Protein AF-A0AAV0XY06-F1 (afdb_monomer_lite)

Secondary structure (DSSP, 8-state):
-------S--S------SEEEEE-STTTEEEEEEE-TT----HHHHHHHHHHHHHHHHHHHHSSSEEEEEEEEEEEEEEGGGTEEEEEEEEPPPEEE-TTS-HHHHHHHHHHHHHHHHHHHHHHSTT-EEEEEEEEEEEEEEE---------PPPHHHHGGGSS--

pLDDT: mean 80.51, std 19.3, range [30.17, 97.69]

Sequence (166 aa):
MKRRTVRKCQRTISTDKELFEIERFKKCSKTFIIRNTLDFIDYTLFFNHISEKLILNLKESCENTSIKFNLVVDSVYERILMQEVQDIAFKTSNVFACNSSNFKKLLNNMFNKLLREEADFKQKGSGWSLKVIETLQLRINIVNPLKGGTYIDLPSMLKIKKRLSM

Foldseek 3Di:
DPPPPPPPPPDDDDDDDQWDWDDDPDVFKIKIKGWPPVFDQDLVVVCVVCVVVVVVVVLVLQVVFKKWKKKKWWFWKAQPVVRDIDIDIDIDDIDIDHNPDDSSVVSVVRSVRRVVVVVVVPVVDPRIGTDTGTIMMMMMGTDDPPPPPPPPPDPPVVVVVVPPDD

Organism: NCBI:txid13131

Structure (mmCIF, N/CA/C/O backbone):
data_AF-A0AAV0XY06-F1
#
_entry.id   AF-A0AAV0XY06-F1
#
loop_
_atom_site.group_PDB
_atom_site.id
_atom_site.type_symbol
_atom_site.label_atom_id
_atom_site.label_alt_id
_atom_site.label_comp_id
_atom_site.label_asym_id
_atom_site.label_entity_id
_atom_site.label_seq_id
_atom_site.pdbx_PDB_ins_code
_atom_site.Cartn_x
_atom_site.Cartn_y
_atom_site.Cartn_z
_atom_site.occupancy
_atom_site.B_iso_or_equiv
_atom_site.auth_seq_id
_atom_site.auth_comp_id
_atom_site.auth_asym_id
_atom_site.auth_atom_id
_atom_site.pdbx_PDB_model_num
ATOM 1 N N . MET A 1 1 ? 15.419 25.328 -22.122 1.00 37.75 1 MET A N 1
ATOM 2 C CA . MET A 1 1 ? 15.185 25.303 -20.658 1.00 37.75 1 MET A CA 1
ATOM 3 C C . MET A 1 1 ? 15.018 23.858 -20.200 1.00 37.75 1 MET A C 1
ATOM 5 O O . MET A 1 1 ? 13.982 23.262 -20.467 1.00 37.75 1 MET A O 1
ATOM 9 N N . LYS A 1 2 ? 16.041 23.262 -19.572 1.00 30.34 2 LYS A N 1
ATOM 10 C CA . LYS A 1 2 ? 15.937 21.910 -18.997 1.00 30.34 2 LYS A CA 1
ATOM 11 C C . LYS A 1 2 ? 15.014 21.979 -17.778 1.00 30.34 2 LYS A C 1
ATOM 13 O O . LYS A 1 2 ? 15.360 22.624 -16.791 1.00 30.34 2 LYS A O 1
ATOM 18 N N . ARG A 1 3 ? 13.834 21.355 -17.855 1.00 30.17 3 ARG A N 1
ATOM 19 C CA . ARG A 1 3 ? 12.962 21.156 -16.691 1.00 30.17 3 ARG A CA 1
ATOM 20 C C . ARG A 1 3 ? 13.737 20.288 -15.700 1.00 30.17 3 ARG A C 1
ATOM 22 O O . ARG A 1 3 ? 13.927 19.103 -15.942 1.00 30.17 3 ARG A O 1
ATOM 29 N N . ARG A 1 4 ? 14.236 20.888 -14.617 1.00 31.02 4 ARG A N 1
ATOM 30 C CA . ARG A 1 4 ? 14.701 20.137 -13.448 1.00 31.02 4 ARG A CA 1
ATOM 31 C C . ARG A 1 4 ? 13.476 19.437 -12.874 1.00 31.02 4 ARG A C 1
ATOM 33 O O . ARG A 1 4 ? 12.651 20.075 -12.226 1.00 31.02 4 ARG A O 1
ATOM 40 N N . THR A 1 5 ? 13.328 18.150 -13.163 1.00 35.66 5 THR A N 1
ATOM 41 C CA . THR A 1 5 ? 12.383 17.271 -12.481 1.00 35.66 5 THR A CA 1
ATOM 42 C C . THR A 1 5 ? 12.797 17.258 -11.017 1.00 35.66 5 THR A C 1
ATOM 44 O O . THR A 1 5 ? 13.815 16.676 -10.643 1.00 35.66 5 THR A O 1
ATOM 47 N N . VAL A 1 6 ? 12.068 18.006 -10.194 1.00 35.03 6 VAL A N 1
ATOM 48 C CA . VAL A 1 6 ? 12.211 17.945 -8.743 1.00 35.03 6 VAL A CA 1
ATOM 49 C C . VAL A 1 6 ? 11.826 16.522 -8.354 1.00 35.03 6 VAL A C 1
ATOM 51 O O . VAL A 1 6 ? 10.652 16.162 -8.419 1.00 35.03 6 VAL A O 1
ATOM 54 N N . ARG A 1 7 ? 12.830 15.698 -8.031 1.00 36.69 7 ARG A N 1
ATOM 55 C CA . ARG A 1 7 ? 12.638 14.345 -7.500 1.00 36.69 7 ARG A CA 1
ATOM 56 C C . ARG A 1 7 ? 11.689 14.445 -6.312 1.00 36.69 7 ARG A C 1
ATOM 58 O O . ARG A 1 7 ? 11.918 15.249 -5.407 1.00 36.69 7 ARG A O 1
ATOM 65 N N . LYS A 1 8 ? 10.640 13.625 -6.288 1.00 42.62 8 LYS A N 1
ATOM 66 C CA . LYS A 1 8 ? 9.686 13.571 -5.165 1.00 42.62 8 LYS A CA 1
ATOM 67 C C . LYS A 1 8 ? 10.303 13.015 -3.871 1.00 42.62 8 LYS A C 1
ATOM 69 O O . LYS A 1 8 ? 9.610 12.937 -2.864 1.00 42.62 8 LYS A O 1
ATOM 74 N N . CYS A 1 9 ? 11.605 12.728 -3.863 1.00 43.69 9 CYS A N 1
ATOM 75 C CA . CYS A 1 9 ? 12.375 12.236 -2.720 1.00 43.69 9 CYS A CA 1
ATOM 76 C C . CYS A 1 9 ? 13.139 13.342 -1.970 1.00 43.69 9 CYS A C 1
ATOM 78 O O . CYS A 1 9 ? 14.293 13.172 -1.592 1.00 43.69 9 CYS A O 1
ATOM 80 N N . GLN A 1 10 ? 12.500 14.484 -1.708 1.00 40.09 10 GLN A N 1
ATOM 81 C CA . GLN A 1 10 ? 12.956 15.420 -0.671 1.00 40.09 10 GLN A CA 1
ATOM 82 C C . GLN A 1 10 ? 11.884 15.569 0.404 1.00 40.09 10 GLN A C 1
ATOM 84 O O . GLN A 1 10 ? 11.250 16.609 0.541 1.00 40.09 10 GLN A O 1
ATOM 89 N N . ARG A 1 11 ? 11.647 14.470 1.125 1.00 40.56 11 ARG A N 1
ATOM 90 C CA . ARG A 1 11 ? 11.065 14.404 2.475 1.00 40.56 11 ARG A CA 1
ATOM 91 C C . ARG A 1 11 ? 11.036 12.934 2.878 1.00 40.56 11 ARG A C 1
ATOM 93 O O . ARG A 1 11 ? 10.019 12.278 2.709 1.00 40.56 11 ARG A O 1
ATOM 100 N N . THR A 1 12 ? 12.163 12.407 3.347 1.00 39.16 12 THR A N 1
ATOM 101 C CA . THR A 1 12 ? 12.275 11.716 4.643 1.00 39.16 12 THR A CA 1
ATOM 102 C C . THR A 1 12 ? 13.763 11.519 4.919 1.00 39.16 12 THR A C 1
ATOM 104 O O . THR A 1 12 ? 14.531 11.088 4.066 1.00 39.16 12 THR A O 1
ATOM 107 N N . ILE A 1 13 ? 14.151 11.969 6.099 1.00 40.91 13 ILE A N 1
ATOM 108 C CA . ILE A 1 13 ? 15.505 12.101 6.611 1.00 40.91 13 ILE A CA 1
ATOM 109 C C . ILE A 1 13 ? 16.117 10.714 6.834 1.00 40.91 13 ILE A C 1
ATOM 111 O O . ILE A 1 13 ? 15.441 9.787 7.276 1.00 40.91 13 ILE A O 1
ATOM 115 N N . SER A 1 14 ? 17.408 10.618 6.520 1.00 44.47 14 SER A N 1
ATOM 116 C CA . SER A 1 14 ? 18.355 9.565 6.890 1.00 44.47 14 SER A CA 1
ATOM 117 C C . SER A 1 14 ? 17.983 8.838 8.182 1.00 44.47 14 SER A C 1
ATOM 119 O O . SER A 1 14 ? 18.201 9.334 9.283 1.00 44.47 14 SER A O 1
ATOM 121 N N . THR A 1 15 ? 17.430 7.645 8.057 1.00 42.22 15 THR A N 1
ATOM 122 C CA . THR A 1 15 ? 17.414 6.652 9.129 1.00 42.22 15 THR A CA 1
ATOM 123 C C . THR A 1 15 ? 17.349 5.290 8.469 1.00 42.22 15 THR A C 1
ATOM 125 O O . THR A 1 15 ? 16.737 5.160 7.417 1.00 42.22 15 THR A O 1
ATOM 128 N N . ASP A 1 16 ? 17.989 4.290 9.058 1.00 50.97 16 ASP A N 1
ATOM 129 C CA . ASP A 1 16 ? 18.238 2.957 8.488 1.00 50.97 16 ASP A CA 1
ATOM 130 C C . ASP A 1 16 ? 17.192 1.912 8.937 1.00 50.97 16 ASP A C 1
ATOM 132 O O . ASP A 1 16 ? 17.420 0.711 8.924 1.00 50.97 16 ASP A O 1
ATOM 136 N N . LYS A 1 17 ? 16.022 2.361 9.416 1.00 50.06 17 LYS A N 1
ATOM 137 C CA . LYS A 1 17 ? 14.963 1.465 9.911 1.00 50.06 17 LYS A CA 1
ATOM 138 C C . LYS A 1 17 ? 14.059 0.963 8.784 1.00 50.06 17 LYS A C 1
ATOM 140 O O . LYS A 1 17 ? 13.742 1.672 7.837 1.00 50.06 17 LYS A O 1
ATOM 145 N N . GLU A 1 18 ? 13.618 -0.278 8.885 1.00 60.91 18 GLU A N 1
ATOM 146 C CA . GLU A 1 18 ? 12.767 -0.935 7.887 1.00 60.91 18 GLU A CA 1
ATOM 147 C C . GLU A 1 18 ? 11.341 -0.340 7.825 1.00 60.91 18 GLU A C 1
ATOM 149 O O . GLU A 1 18 ? 10.662 -0.419 6.799 1.00 60.91 18 GLU A O 1
ATOM 154 N N . LEU A 1 19 ? 10.889 0.276 8.926 1.00 64.00 19 LEU A N 1
ATOM 155 C CA . LEU A 1 19 ? 9.574 0.897 9.063 1.00 64.00 19 LEU A CA 1
ATOM 156 C C . LEU A 1 19 ? 9.661 2.222 9.833 1.00 64.00 19 LEU A C 1
ATOM 158 O O . LEU A 1 19 ? 10.309 2.295 10.879 1.00 64.00 19 LEU A O 1
ATOM 162 N N . PHE A 1 20 ? 8.970 3.249 9.334 1.00 71.31 20 PHE A N 1
ATOM 163 C CA . PHE A 1 20 ? 8.806 4.532 10.026 1.00 71.31 20 PHE A CA 1
ATOM 164 C C . PHE A 1 20 ? 7.343 4.921 10.108 1.00 71.31 20 PHE A C 1
ATOM 166 O O . PHE A 1 20 ? 6.624 4.870 9.110 1.00 71.31 20 PHE A O 1
ATOM 173 N N . GLU A 1 21 ? 6.922 5.361 11.288 1.00 69.38 21 GLU A N 1
ATOM 174 C CA . GLU A 1 21 ? 5.644 6.030 11.479 1.00 69.38 21 GLU A CA 1
ATOM 175 C C . GLU A 1 21 ? 5.851 7.539 11.331 1.00 69.38 21 GLU A C 1
ATOM 177 O O . GLU A 1 21 ? 6.704 8.139 11.984 1.00 69.38 21 GLU A O 1
ATOM 182 N N . ILE A 1 22 ? 5.068 8.157 10.451 1.00 73.75 22 ILE A N 1
ATOM 183 C CA . ILE A 1 22 ? 4.975 9.606 10.321 1.00 73.75 22 ILE A CA 1
ATOM 184 C C . ILE A 1 22 ? 3.559 10.007 10.713 1.00 73.75 22 ILE A C 1
ATOM 186 O O . ILE A 1 22 ? 2.590 9.670 10.025 1.00 73.75 22 ILE A O 1
ATOM 190 N N . GLU A 1 23 ? 3.436 10.763 11.799 1.00 65.12 23 GLU A N 1
ATOM 191 C CA . GLU A 1 23 ? 2.177 11.398 12.168 1.00 65.12 23 GLU A CA 1
ATOM 192 C C . GLU A 1 23 ? 1.875 12.533 11.180 1.00 65.12 23 GLU A C 1
ATOM 194 O O . GLU A 1 23 ? 2.720 13.386 10.892 1.00 65.12 23 GLU A O 1
ATOM 199 N N . ARG A 1 24 ? 0.665 12.545 10.620 1.00 55.03 24 ARG A N 1
ATOM 200 C CA . ARG A 1 24 ? 0.212 13.602 9.716 1.00 55.03 24 ARG A CA 1
ATOM 201 C C . ARG A 1 24 ? -1.080 14.157 10.284 1.00 55.03 24 ARG A C 1
ATOM 203 O O . ARG A 1 24 ? -2.081 13.478 10.251 1.00 55.03 24 ARG A O 1
ATOM 210 N N . PHE A 1 25 ? -1.075 15.406 10.743 1.00 47.59 25 PHE A N 1
ATOM 211 C CA . PHE A 1 25 ? -2.274 16.140 11.176 1.00 47.59 25 PHE A CA 1
ATOM 212 C C . PHE A 1 25 ? -2.947 15.620 12.474 1.00 47.59 25 PHE A C 1
ATOM 214 O O . PHE A 1 25 ? -3.572 14.565 12.507 1.00 47.59 25 PHE A O 1
ATOM 221 N N . LYS A 1 26 ? -2.864 16.430 13.544 1.00 56.47 26 LYS A N 1
ATOM 222 C CA . LYS A 1 26 ? -3.642 16.342 14.802 1.00 56.47 26 LYS A CA 1
ATOM 223 C C . LYS A 1 26 ? -3.985 14.913 15.289 1.00 56.47 26 LYS A C 1
ATOM 225 O O . LYS A 1 26 ? -5.168 14.601 15.331 1.00 56.47 26 LYS A O 1
ATOM 230 N N . LYS A 1 27 ? -3.029 14.058 15.690 1.00 65.19 27 LYS A N 1
ATOM 231 C CA . LYS A 1 27 ? -3.241 12.723 16.322 1.00 65.19 27 LYS A CA 1
ATOM 232 C C . LYS A 1 27 ? -4.197 11.735 15.624 1.00 65.19 27 LYS A C 1
ATOM 234 O O . LYS A 1 27 ? -4.372 10.623 16.111 1.00 65.19 27 LYS A O 1
ATOM 239 N N . CYS A 1 28 ? -4.825 12.101 14.508 1.00 71.56 28 CYS A N 1
ATOM 240 C CA . CYS A 1 28 ? -5.919 11.363 13.885 1.00 71.56 28 CYS A CA 1
ATOM 241 C C . CYS A 1 28 ? -5.535 10.774 12.531 1.00 71.56 28 CYS A C 1
ATOM 243 O O . CYS A 1 28 ? -6.328 10.037 11.949 1.00 71.56 28 CYS A O 1
ATOM 245 N N . SER A 1 29 ? -4.329 11.056 12.034 1.00 83.88 29 SER A N 1
ATOM 246 C CA . SER A 1 29 ? -3.795 10.410 10.844 1.00 83.88 29 SER A CA 1
ATOM 247 C C . SER A 1 29 ? -2.329 10.018 11.022 1.00 83.88 29 SER A C 1
ATOM 249 O O . SER A 1 29 ? -1.494 10.760 11.547 1.00 83.88 29 SER A O 1
ATOM 251 N N . LYS A 1 30 ? -2.044 8.781 10.621 1.00 88.38 30 LYS A N 1
ATOM 252 C CA . LYS A 1 30 ? -0.768 8.084 10.771 1.00 88.38 30 LYS A CA 1
ATOM 253 C C . LYS A 1 30 ? -0.377 7.499 9.423 1.00 88.38 30 LYS A C 1
ATOM 255 O O . LYS A 1 30 ? -1.222 6.998 8.685 1.00 88.38 30 LYS A O 1
ATOM 260 N N . THR A 1 31 ? 0.895 7.575 9.062 1.00 89.88 31 THR A N 1
ATOM 261 C CA . THR A 1 31 ? 1.423 6.940 7.850 1.00 89.88 31 THR A CA 1
ATOM 262 C C . THR A 1 31 ? 2.586 6.040 8.221 1.00 89.88 31 THR A C 1
ATOM 264 O O . THR A 1 31 ? 3.616 6.531 8.667 1.00 89.88 31 THR A O 1
ATOM 267 N N . PHE A 1 32 ? 2.433 4.740 7.999 1.00 90.81 32 PHE A N 1
ATOM 268 C CA . PHE A 1 32 ? 3.514 3.769 8.102 1.00 90.81 32 PHE A CA 1
ATOM 269 C C . PHE A 1 32 ? 4.192 3.645 6.743 1.00 90.81 32 PHE A C 1
ATOM 271 O O . PHE A 1 32 ? 3.526 3.389 5.742 1.00 90.81 32 PHE A O 1
ATOM 278 N N . ILE A 1 33 ? 5.503 3.839 6.701 1.00 91.31 33 ILE A N 1
ATOM 279 C CA . ILE A 1 33 ? 6.313 3.680 5.495 1.00 91.31 33 ILE A CA 1
ATOM 280 C C . ILE A 1 33 ? 7.154 2.427 5.666 1.00 91.31 33 ILE A C 1
ATOM 282 O O . ILE A 1 33 ? 7.922 2.335 6.619 1.00 91.31 33 ILE A O 1
ATOM 286 N N . ILE A 1 34 ? 7.006 1.486 4.741 1.00 92.00 34 ILE A N 1
ATOM 287 C CA . ILE A 1 34 ? 7.785 0.255 4.647 1.00 92.00 34 ILE A CA 1
ATOM 288 C C . ILE A 1 34 ? 8.710 0.406 3.449 1.00 92.00 34 ILE A C 1
ATOM 290 O O . ILE A 1 34 ? 8.242 0.629 2.330 1.00 92.00 34 ILE A O 1
ATOM 294 N N . ARG A 1 35 ? 10.018 0.312 3.678 1.00 90.19 35 ARG A N 1
ATOM 295 C CA . ARG A 1 35 ? 11.003 0.369 2.594 1.00 90.19 35 ARG A CA 1
ATOM 296 C C . ARG A 1 35 ? 11.279 -1.023 2.058 1.00 90.19 35 ARG A C 1
ATOM 298 O O . ARG A 1 35 ? 11.242 -1.997 2.805 1.00 90.19 35 ARG A O 1
ATOM 305 N N . ASN A 1 36 ? 11.564 -1.099 0.768 1.00 91.19 36 ASN A N 1
ATOM 306 C CA . ASN A 1 36 ? 12.029 -2.329 0.154 1.00 91.19 36 ASN A CA 1
ATOM 307 C C . ASN A 1 36 ? 13.515 -2.532 0.477 1.00 91.19 36 ASN A C 1
ATOM 309 O O . ASN A 1 36 ? 14.379 -2.039 -0.234 1.00 91.19 36 ASN A O 1
ATOM 313 N N . THR A 1 37 ? 13.813 -3.197 1.590 1.00 86.69 37 THR A N 1
ATOM 314 C CA . THR A 1 37 ? 15.195 -3.461 2.029 1.00 86.69 37 THR A CA 1
ATOM 315 C C . THR A 1 37 ? 15.819 -4.686 1.365 1.00 86.69 37 THR A C 1
ATOM 317 O O . THR A 1 37 ? 17.029 -4.859 1.440 1.00 86.69 37 THR A O 1
ATOM 320 N N . LEU A 1 38 ? 15.001 -5.540 0.746 1.00 88.06 38 LEU A N 1
ATOM 321 C CA . LEU A 1 38 ? 15.424 -6.781 0.089 1.00 88.06 38 LEU A CA 1
ATOM 322 C C . LEU A 1 38 ? 15.481 -6.644 -1.441 1.00 88.06 38 LEU A C 1
ATOM 324 O O . LEU A 1 38 ? 15.580 -7.651 -2.135 1.00 88.06 38 LEU A O 1
ATOM 328 N N . ASP A 1 39 ? 15.369 -5.416 -1.958 1.00 88.12 39 ASP A N 1
ATOM 329 C CA . ASP A 1 39 ? 15.429 -5.091 -3.386 1.00 88.12 39 ASP A CA 1
ATOM 330 C C . ASP A 1 39 ? 14.512 -5.963 -4.262 1.00 88.12 39 ASP A C 1
ATOM 332 O O . ASP A 1 39 ? 14.860 -6.377 -5.368 1.00 88.12 39 ASP A O 1
ATOM 336 N N . PHE A 1 40 ? 13.291 -6.234 -3.784 1.00 90.81 40 PHE A N 1
ATOM 337 C CA . PHE A 1 40 ? 12.293 -6.946 -4.577 1.00 90.81 40 PHE A CA 1
ATOM 338 C C . PHE A 1 40 ? 12.013 -6.212 -5.895 1.00 90.81 40 PHE A C 1
ATOM 340 O O . PHE A 1 40 ? 11.692 -5.021 -5.902 1.00 90.81 40 PHE A O 1
ATOM 347 N N . ILE A 1 41 ? 12.076 -6.961 -6.997 1.00 89.75 41 ILE A N 1
ATOM 348 C CA . ILE A 1 41 ? 11.753 -6.487 -8.352 1.00 89.75 41 ILE A CA 1
ATOM 349 C C . ILE A 1 41 ? 10.311 -6.866 -8.734 1.00 89.75 41 ILE A C 1
ATOM 351 O O . ILE A 1 41 ? 9.732 -6.276 -9.634 1.00 89.75 41 ILE A O 1
ATOM 355 N N . ASP A 1 42 ? 9.681 -7.814 -8.038 1.00 92.56 42 ASP A N 1
ATOM 356 C CA . ASP A 1 42 ? 8.290 -8.211 -8.286 1.00 92.56 42 ASP A CA 1
ATOM 357 C C . ASP A 1 42 ? 7.366 -7.667 -7.187 1.00 92.56 42 ASP A C 1
ATOM 359 O O . ASP A 1 42 ? 7.545 -7.964 -6.000 1.00 92.56 42 ASP A O 1
ATOM 363 N N . TYR A 1 43 ? 6.342 -6.907 -7.588 1.00 94.19 43 TYR A N 1
ATOM 364 C CA . TYR A 1 43 ? 5.311 -6.400 -6.680 1.00 94.19 43 TYR A CA 1
ATOM 365 C C . TYR A 1 43 ? 4.590 -7.518 -5.932 1.00 94.19 43 TYR A C 1
ATOM 367 O O . TYR A 1 43 ? 4.270 -7.351 -4.761 1.00 94.19 43 TYR A O 1
ATOM 375 N N . THR A 1 44 ? 4.338 -8.656 -6.572 1.00 95.00 44 THR A N 1
ATOM 376 C CA . THR A 1 44 ? 3.626 -9.786 -5.966 1.00 95.00 44 THR A CA 1
ATOM 377 C C . THR A 1 44 ? 4.427 -10.362 -4.804 1.00 95.00 44 THR A C 1
ATOM 379 O O . THR A 1 44 ? 3.886 -10.571 -3.717 1.00 95.00 44 THR A O 1
ATOM 382 N N . LEU A 1 45 ? 5.733 -10.563 -5.006 1.00 94.81 45 LEU A N 1
ATOM 383 C CA . LEU A 1 45 ? 6.644 -11.035 -3.961 1.00 94.81 45 LEU A CA 1
ATOM 384 C C . LEU A 1 45 ? 6.763 -10.010 -2.833 1.00 94.81 45 LEU A C 1
ATOM 386 O O . LEU A 1 45 ? 6.622 -10.366 -1.663 1.00 94.81 45 LEU A O 1
ATOM 390 N N . PHE A 1 46 ? 6.935 -8.734 -3.184 1.00 94.94 46 PHE A N 1
ATOM 391 C CA . PHE A 1 46 ? 7.010 -7.649 -2.212 1.00 94.94 46 PHE A CA 1
ATOM 392 C C . PHE A 1 46 ? 5.735 -7.545 -1.360 1.00 94.94 46 PHE A C 1
ATOM 394 O O . PHE A 1 46 ? 5.810 -7.466 -0.133 1.00 94.94 46 PHE A O 1
ATOM 401 N N . PHE A 1 47 ? 4.554 -7.597 -1.983 1.00 95.25 47 PHE A N 1
ATOM 402 C CA . PHE A 1 47 ? 3.266 -7.529 -1.291 1.00 95.25 47 PHE A CA 1
ATOM 403 C C . PHE A 1 47 ? 3.026 -8.735 -0.388 1.00 95.25 47 PHE A C 1
ATOM 405 O O . PHE A 1 47 ? 2.543 -8.558 0.729 1.00 95.25 47 PHE A O 1
ATOM 412 N N . ASN A 1 48 ? 3.404 -9.938 -0.824 1.00 94.75 48 ASN A N 1
ATOM 413 C CA . ASN A 1 48 ? 3.323 -11.133 0.012 1.00 94.75 48 ASN A CA 1
ATOM 414 C C . ASN A 1 48 ? 4.217 -11.004 1.250 1.00 94.75 48 ASN A C 1
ATOM 416 O O . ASN A 1 48 ? 3.736 -11.244 2.357 1.00 94.75 48 ASN A O 1
ATOM 420 N N . HIS A 1 49 ? 5.459 -10.538 1.081 1.00 94.00 49 HIS A N 1
ATOM 421 C CA . HIS A 1 49 ? 6.414 -10.346 2.176 1.00 94.00 49 HIS A CA 1
ATOM 422 C C . HIS A 1 49 ? 5.899 -9.370 3.248 1.00 94.00 49 HIS A C 1
ATOM 424 O O . HIS A 1 49 ? 5.978 -9.638 4.443 1.00 94.00 49 HIS A O 1
ATOM 430 N N . ILE A 1 50 ? 5.325 -8.236 2.841 1.00 93.62 50 ILE A N 1
ATOM 431 C CA . ILE A 1 50 ? 4.871 -7.194 3.781 1.00 93.62 50 ILE A CA 1
ATOM 432 C C . ILE A 1 50 ? 3.431 -7.396 4.278 1.00 93.62 50 ILE A C 1
ATOM 434 O O . ILE A 1 50 ? 2.981 -6.661 5.160 1.00 93.62 50 ILE A O 1
ATOM 438 N N . SER A 1 51 ? 2.694 -8.359 3.715 1.00 94.44 51 SER A N 1
ATOM 439 C CA . SER A 1 51 ? 1.265 -8.562 3.987 1.00 94.44 51 SER A CA 1
ATOM 440 C C . SER A 1 51 ? 0.975 -8.779 5.472 1.00 94.44 51 SER A C 1
ATOM 442 O O . SER A 1 51 ? 0.093 -8.125 6.031 1.00 94.44 51 SER A O 1
ATOM 444 N N . GLU A 1 52 ? 1.747 -9.638 6.132 1.00 92.94 52 GLU A N 1
ATOM 445 C CA . GLU A 1 52 ? 1.574 -9.958 7.549 1.00 92.94 52 GLU A CA 1
ATOM 446 C C . GLU A 1 52 ? 1.828 -8.732 8.428 1.00 92.94 52 GLU A C 1
ATOM 448 O O . GLU A 1 52 ? 1.010 -8.402 9.289 1.00 92.94 52 GLU A O 1
ATOM 453 N N . LYS A 1 53 ? 2.898 -7.983 8.134 1.00 93.19 53 LYS A N 1
ATOM 454 C CA . LYS A 1 53 ? 3.259 -6.742 8.834 1.00 93.19 53 LYS A CA 1
ATOM 455 C C . LYS A 1 53 ? 2.157 -5.684 8.725 1.00 93.19 53 LYS A C 1
ATOM 457 O O . LYS A 1 53 ? 1.818 -5.030 9.708 1.00 93.19 53 LYS A O 1
ATOM 462 N N . LEU A 1 54 ? 1.550 -5.542 7.546 1.00 94.06 54 LEU A N 1
ATOM 463 C CA . LEU A 1 54 ? 0.421 -4.631 7.339 1.00 94.06 54 LEU A CA 1
ATOM 464 C C . LEU A 1 54 ? -0.820 -5.066 8.120 1.00 94.06 54 LEU A C 1
ATOM 466 O O . LEU A 1 54 ? -1.495 -4.219 8.699 1.00 94.06 54 LEU A O 1
ATOM 470 N N . ILE A 1 55 ? -1.123 -6.368 8.150 1.00 94.75 55 ILE A N 1
ATOM 471 C CA . ILE A 1 55 ? -2.261 -6.900 8.912 1.00 94.75 55 ILE A CA 1
ATOM 472 C C . ILE A 1 55 ? -2.081 -6.617 10.405 1.00 94.75 55 ILE A C 1
ATOM 474 O O . ILE A 1 55 ? -3.047 -6.214 11.050 1.00 94.75 55 ILE A O 1
ATOM 478 N N . LEU A 1 56 ? -0.873 -6.798 10.944 1.00 93.12 56 LEU A N 1
ATOM 479 C CA . LEU A 1 56 ? -0.572 -6.494 12.345 1.00 93.12 56 LEU A CA 1
ATOM 480 C C . LEU A 1 56 ? -0.803 -5.009 12.657 1.00 93.12 56 LEU A C 1
ATOM 482 O O . LEU A 1 56 ? -1.608 -4.701 13.534 1.00 93.12 56 LEU A O 1
ATOM 486 N N . ASN A 1 57 ? -0.221 -4.100 11.867 1.00 91.94 57 ASN A N 1
ATOM 487 C CA . ASN A 1 57 ? -0.390 -2.653 12.065 1.00 91.94 57 ASN A CA 1
ATOM 488 C C . ASN A 1 57 ? -1.856 -2.203 11.938 1.00 91.94 57 ASN A C 1
ATOM 490 O O . ASN A 1 57 ? -2.310 -1.299 12.644 1.00 91.94 57 ASN A O 1
ATOM 494 N N . LEU A 1 58 ? -2.613 -2.814 11.018 1.00 92.75 58 LEU A N 1
ATOM 495 C CA . LEU A 1 58 ? -4.037 -2.530 10.838 1.00 92.75 58 LEU A CA 1
ATOM 496 C C . LEU A 1 58 ? -4.870 -3.015 12.026 1.00 92.75 58 LEU A C 1
ATOM 498 O O . LEU A 1 58 ? -5.761 -2.288 12.457 1.00 92.75 58 LEU A O 1
ATOM 502 N N . LYS A 1 59 ? -4.578 -4.207 12.560 1.00 93.00 59 LYS A N 1
ATOM 503 C CA . LYS A 1 59 ? -5.249 -4.742 13.751 1.00 93.00 59 LYS A CA 1
ATOM 504 C C . LYS A 1 59 ? -4.999 -3.859 14.967 1.00 93.00 59 LYS A C 1
ATOM 506 O O . LYS A 1 59 ? -5.969 -3.435 15.583 1.00 93.00 59 LYS A O 1
ATOM 511 N N . GLU A 1 60 ? -3.740 -3.512 15.231 1.00 90.62 60 GLU A N 1
ATOM 512 C CA . GLU A 1 60 ? -3.349 -2.614 16.327 1.00 90.62 60 GLU A CA 1
ATOM 513 C C . GLU A 1 60 ? -4.061 -1.255 16.211 1.00 90.62 60 GLU A C 1
ATOM 515 O O . GLU A 1 60 ? -4.657 -0.750 17.160 1.00 90.62 60 GLU A O 1
ATOM 520 N N . SER A 1 61 ? -4.112 -0.691 14.999 1.00 88.69 61 SER A N 1
ATOM 521 C CA . SER A 1 61 ? -4.817 0.574 14.746 1.00 88.69 61 SER A CA 1
ATOM 522 C C . SER A 1 61 ? -6.342 0.475 14.923 1.00 88.69 61 SER A C 1
ATOM 524 O O . SER A 1 61 ? -7.003 1.493 15.144 1.00 88.69 61 SER A O 1
ATOM 526 N N . CYS A 1 62 ? -6.912 -0.728 14.817 1.00 88.81 62 CYS A N 1
ATOM 527 C CA . CYS A 1 62 ? -8.346 -0.992 14.916 1.00 88.81 62 CYS A CA 1
ATOM 528 C C . CYS A 1 62 ? -8.830 -1.439 16.301 1.00 88.81 62 CYS A C 1
ATOM 530 O O . CYS A 1 62 ? -10.040 -1.596 16.463 1.00 88.81 62 CYS A O 1
ATOM 532 N N . GLU A 1 63 ? -7.947 -1.633 17.286 1.00 86.56 63 GLU A N 1
ATOM 533 C CA . GL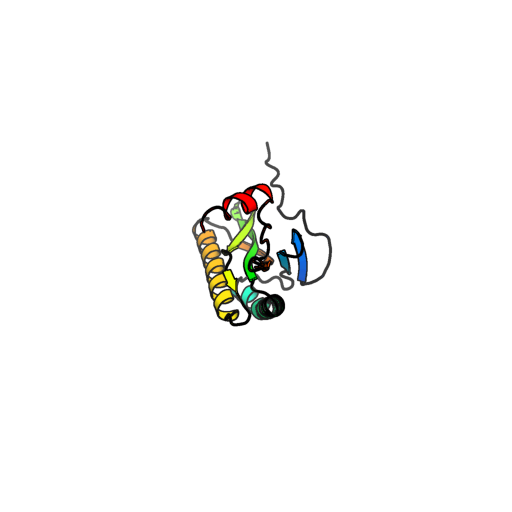U A 1 63 ? -8.337 -2.157 18.606 1.00 86.56 63 GLU A CA 1
ATOM 534 C C . GLU A 1 63 ? -9.412 -1.298 19.282 1.00 86.56 63 GLU A C 1
ATOM 536 O O . GLU A 1 63 ? -10.417 -1.815 19.765 1.00 86.56 63 GLU A O 1
ATOM 541 N N . ASN A 1 64 ? -9.231 0.025 19.258 1.00 80.25 64 ASN A N 1
ATOM 542 C CA . ASN A 1 64 ? -10.086 0.968 19.986 1.00 80.25 64 ASN A CA 1
ATOM 543 C C . ASN A 1 64 ? -10.867 1.923 19.076 1.00 80.25 64 ASN A C 1
ATOM 545 O O . ASN A 1 64 ? -11.676 2.719 19.555 1.00 80.25 64 ASN A O 1
ATOM 549 N N . THR A 1 65 ? -10.619 1.893 17.764 1.00 85.81 65 THR A N 1
ATOM 550 C CA . THR A 1 65 ? -11.233 2.831 16.818 1.00 85.81 65 THR A CA 1
ATOM 551 C C . THR A 1 65 ? -11.516 2.183 15.470 1.00 85.81 65 THR A C 1
ATOM 553 O O . THR A 1 65 ? -10.888 1.205 15.073 1.00 85.81 65 THR A O 1
ATOM 556 N N . SER A 1 66 ? -12.472 2.745 14.734 1.00 91.06 66 SER A N 1
ATOM 557 C CA . SER A 1 66 ? -12.612 2.435 13.31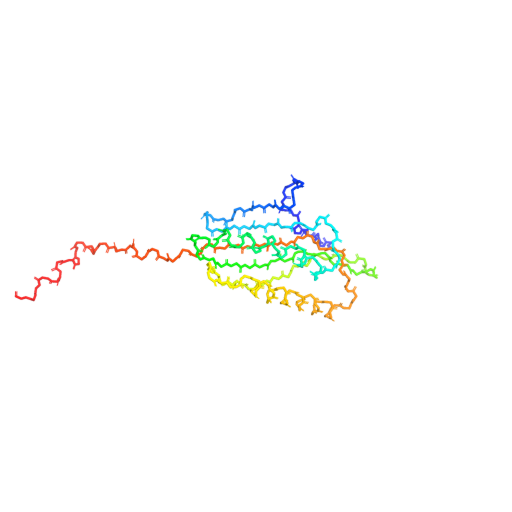2 1.00 91.06 66 SER A CA 1
ATOM 558 C C . SER A 1 66 ? -11.659 3.306 12.503 1.00 91.06 66 SER A C 1
ATOM 560 O O . SER A 1 66 ? -11.400 4.454 12.864 1.00 91.06 66 SER A O 1
ATOM 562 N N . ILE A 1 67 ? -11.165 2.789 11.385 1.00 92.75 67 ILE A N 1
ATOM 563 C CA . ILE A 1 67 ? -10.173 3.474 10.559 1.00 92.75 67 ILE A CA 1
ATOM 564 C C . ILE A 1 67 ? -10.610 3.540 9.099 1.00 92.75 67 ILE A C 1
ATOM 566 O O . ILE A 1 67 ? -11.358 2.705 8.594 1.00 92.75 67 ILE A O 1
ATOM 570 N N . LYS A 1 68 ? -10.103 4.546 8.393 1.00 94.25 68 LYS A N 1
ATOM 571 C CA . LYS A 1 68 ? -10.072 4.607 6.933 1.00 94.25 68 LYS A CA 1
ATOM 572 C C . LYS A 1 68 ? -8.625 4.574 6.502 1.00 94.25 68 LYS A C 1
ATOM 574 O O . LYS A 1 68 ? -7.871 5.470 6.873 1.00 94.25 68 LYS A O 1
ATOM 579 N N . PHE A 1 69 ? -8.248 3.586 5.707 1.00 95.06 69 PHE A N 1
ATOM 580 C CA . PHE A 1 69 ? -6.869 3.444 5.264 1.00 95.06 69 PHE A CA 1
ATOM 581 C C . PHE A 1 69 ? -6.755 3.322 3.750 1.00 95.06 69 PHE A C 1
ATOM 583 O O . PHE A 1 69 ? -7.694 2.907 3.068 1.00 95.06 69 PHE A O 1
ATOM 590 N N . ASN A 1 70 ? -5.596 3.696 3.218 1.00 96.81 70 ASN A N 1
ATOM 591 C CA . ASN A 1 70 ? -5.228 3.437 1.838 1.00 96.81 70 ASN A CA 1
ATOM 592 C C . ASN A 1 70 ? -3.747 3.067 1.714 1.00 96.81 70 ASN A C 1
ATOM 594 O O . ASN A 1 70 ? -2.954 3.277 2.634 1.00 96.81 70 ASN A O 1
ATOM 598 N N . LEU A 1 71 ? -3.393 2.508 0.561 1.00 97.06 71 LEU A N 1
ATOM 599 C CA . LEU A 1 71 ? -2.029 2.142 0.215 1.00 97.06 71 LEU A CA 1
ATOM 600 C C . LEU A 1 71 ? -1.522 3.029 -0.916 1.00 97.06 71 LEU A C 1
ATOM 602 O O . LEU A 1 71 ? -2.270 3.366 -1.841 1.00 97.06 71 LEU A O 1
ATOM 606 N N . VAL A 1 72 ? -0.244 3.386 -0.842 1.00 96.50 72 VAL A N 1
ATOM 607 C CA . VAL A 1 72 ? 0.491 4.027 -1.934 1.00 96.50 72 VAL A CA 1
ATOM 608 C C . VAL A 1 72 ? 1.826 3.327 -2.081 1.00 96.50 72 VAL A C 1
ATOM 610 O O . VAL A 1 72 ? 2.546 3.217 -1.097 1.00 96.50 72 VAL A O 1
ATOM 613 N N . VAL A 1 73 ? 2.147 2.857 -3.280 1.00 96.31 73 VAL A N 1
ATOM 614 C CA . VAL A 1 73 ? 3.460 2.286 -3.584 1.00 96.31 73 VAL A CA 1
ATOM 615 C C . VAL A 1 73 ? 4.212 3.246 -4.490 1.00 96.31 73 VAL A C 1
ATOM 617 O O . VAL A 1 73 ? 3.673 3.673 -5.510 1.00 96.31 73 VAL A O 1
ATOM 620 N N . ASP A 1 74 ? 5.422 3.610 -4.083 1.00 94.88 74 ASP A N 1
ATOM 621 C CA . ASP A 1 74 ? 6.335 4.463 -4.837 1.00 94.88 74 ASP A CA 1
ATOM 622 C C . ASP A 1 74 ? 7.400 3.577 -5.488 1.00 94.88 74 ASP A C 1
ATOM 624 O O . ASP A 1 74 ? 7.936 2.646 -4.875 1.00 94.88 74 ASP A O 1
ATOM 628 N N . SER A 1 75 ? 7.659 3.792 -6.771 1.00 94.94 75 SER A N 1
ATOM 629 C CA . SER A 1 75 ? 8.550 2.952 -7.567 1.00 94.94 75 SER A CA 1
ATOM 630 C C . SER A 1 75 ? 9.190 3.758 -8.684 1.00 94.94 75 SER A C 1
ATOM 632 O O . SER A 1 75 ? 8.628 4.738 -9.168 1.00 94.94 75 SER A O 1
ATOM 634 N N . VAL A 1 76 ? 10.361 3.324 -9.124 1.00 93.88 76 VAL A N 1
ATOM 635 C CA . VAL A 1 76 ? 11.101 3.957 -10.210 1.00 93.88 76 VAL A CA 1
ATOM 636 C C . VAL A 1 76 ? 11.042 3.054 -11.426 1.00 93.88 76 VAL A C 1
ATOM 638 O O . VAL A 1 76 ? 11.319 1.857 -11.345 1.00 93.88 76 VAL A O 1
ATOM 641 N N . TYR A 1 77 ? 10.706 3.647 -12.562 1.00 93.50 77 TYR A N 1
ATOM 642 C CA . TYR A 1 77 ? 10.712 2.997 -13.862 1.00 93.50 77 TYR A CA 1
ATOM 643 C C . TYR A 1 77 ? 11.778 3.618 -14.749 1.00 93.50 77 TYR A C 1
ATOM 645 O O . TYR A 1 77 ? 12.113 4.796 -14.611 1.00 93.50 77 TYR A O 1
ATOM 653 N N . GLU A 1 78 ? 12.297 2.832 -15.681 1.00 92.75 78 GLU A N 1
ATOM 654 C CA . GLU A 1 78 ? 13.254 3.306 -16.668 1.00 92.75 78 GLU A CA 1
ATOM 655 C C . GLU A 1 78 ? 12.921 2.833 -18.081 1.00 92.75 78 GLU A C 1
ATOM 657 O O . GLU A 1 78 ? 12.280 1.802 -18.280 1.00 92.75 78 GLU A O 1
ATOM 662 N N . ARG A 1 79 ? 13.363 3.611 -19.070 1.00 90.75 79 ARG A N 1
ATOM 663 C CA . ARG A 1 79 ? 13.359 3.240 -20.486 1.00 90.75 79 ARG A CA 1
ATOM 664 C C . ARG A 1 79 ? 14.796 3.177 -20.951 1.00 90.75 79 ARG A C 1
ATOM 666 O O . ARG A 1 79 ? 15.395 4.206 -21.260 1.00 90.75 79 ARG A O 1
ATOM 673 N N . ILE A 1 80 ? 15.332 1.963 -21.025 1.00 84.81 80 ILE A N 1
ATOM 674 C CA . ILE A 1 80 ? 16.750 1.708 -21.318 1.00 84.81 80 ILE A CA 1
ATOM 675 C C . ILE A 1 80 ? 17.178 2.401 -22.623 1.00 84.81 80 ILE A C 1
ATOM 677 O O . ILE A 1 80 ? 18.207 3.068 -22.662 1.00 84.81 80 ILE A O 1
ATOM 681 N N . LEU A 1 81 ? 16.345 2.326 -23.667 1.00 84.62 81 LEU A N 1
ATOM 682 C CA . LEU A 1 81 ? 16.650 2.893 -24.987 1.00 84.62 81 LEU A CA 1
ATOM 683 C C . LEU A 1 81 ? 16.708 4.428 -25.011 1.00 84.62 81 LEU A C 1
ATOM 685 O O . LEU A 1 81 ? 17.464 4.991 -25.794 1.00 84.62 81 LEU A O 1
ATOM 689 N N . MET A 1 82 ? 15.912 5.106 -24.180 1.00 85.81 82 MET A N 1
ATOM 690 C CA . MET A 1 82 ? 15.852 6.576 -24.144 1.00 85.81 82 MET A CA 1
ATOM 691 C C . MET A 1 82 ? 16.601 7.176 -22.947 1.00 85.81 82 MET A C 1
ATOM 693 O O . MET A 1 82 ? 16.643 8.395 -22.809 1.00 85.81 82 MET A O 1
ATOM 697 N N . GLN A 1 83 ? 17.190 6.332 -22.088 1.00 85.88 83 GLN A N 1
ATOM 698 C CA . GLN A 1 83 ? 17.825 6.718 -20.821 1.00 85.88 83 GLN A CA 1
ATOM 699 C C . GLN A 1 83 ? 16.913 7.585 -19.934 1.00 85.88 83 GLN A C 1
ATOM 701 O O . GLN A 1 83 ? 17.367 8.449 -19.183 1.00 85.88 83 GLN A O 1
ATOM 706 N N . GLU A 1 84 ? 15.603 7.353 -20.020 1.00 89.19 84 GLU A N 1
ATOM 707 C CA . GLU A 1 84 ? 14.614 8.050 -19.205 1.00 89.19 84 GLU A CA 1
ATOM 708 C C . GLU A 1 84 ? 14.387 7.278 -17.912 1.00 89.19 84 GLU A C 1
ATOM 710 O O . GLU A 1 84 ? 14.244 6.057 -17.927 1.00 89.19 84 GLU A O 1
ATOM 715 N N . VAL A 1 85 ? 14.329 8.000 -16.796 1.00 91.62 85 VAL A N 1
ATOM 716 C CA . VAL A 1 85 ? 13.995 7.458 -15.478 1.00 91.62 85 VAL A CA 1
ATOM 717 C C . VAL A 1 85 ? 12.846 8.281 -14.919 1.00 91.62 85 VAL A C 1
ATOM 719 O O . VAL A 1 85 ? 12.895 9.514 -14.948 1.00 91.62 85 VAL A O 1
ATOM 722 N N . GLN A 1 86 ? 11.814 7.607 -14.423 1.00 90.69 86 GLN A N 1
ATOM 723 C CA . GLN A 1 86 ? 10.609 8.248 -13.924 1.00 90.69 86 GLN A CA 1
ATOM 724 C C . GLN A 1 86 ? 10.149 7.640 -12.601 1.00 90.69 86 GLN A C 1
ATOM 726 O O . GLN A 1 86 ? 9.982 6.428 -12.481 1.00 90.69 86 GLN A O 1
ATOM 731 N N . ASP A 1 87 ? 9.870 8.521 -11.640 1.00 92.81 87 ASP A N 1
ATOM 732 C CA . ASP A 1 87 ? 9.222 8.170 -10.379 1.00 92.81 87 ASP A CA 1
ATOM 733 C C . ASP A 1 87 ? 7.712 8.018 -10.616 1.00 92.81 87 ASP A C 1
ATOM 735 O O . ASP A 1 87 ? 7.029 8.959 -11.046 1.00 92.81 87 ASP A O 1
ATOM 739 N N . ILE A 1 88 ? 7.181 6.836 -10.326 1.00 93.19 88 ILE A N 1
ATOM 740 C CA . ILE A 1 88 ? 5.773 6.477 -10.479 1.00 93.19 88 ILE A CA 1
ATOM 741 C C . ILE A 1 88 ? 5.218 6.056 -9.122 1.00 93.19 88 ILE A C 1
ATOM 743 O O . ILE A 1 88 ? 5.857 5.333 -8.363 1.00 93.19 88 ILE A O 1
ATOM 747 N N . ALA A 1 89 ? 3.999 6.500 -8.826 1.00 94.88 89 ALA A N 1
ATOM 748 C CA . ALA A 1 89 ? 3.300 6.123 -7.609 1.00 94.88 89 ALA A CA 1
ATOM 749 C C . ALA A 1 89 ? 1.896 5.615 -7.936 1.00 94.88 89 ALA A C 1
ATOM 751 O O . ALA A 1 89 ? 1.101 6.343 -8.540 1.00 94.88 89 ALA A O 1
ATOM 752 N N . PHE A 1 90 ? 1.577 4.403 -7.488 1.00 95.62 90 PHE A N 1
ATOM 753 C CA . PHE A 1 90 ? 0.244 3.809 -7.610 1.00 95.62 90 PHE A CA 1
ATOM 754 C C . PHE A 1 90 ? -0.487 3.903 -6.277 1.00 95.62 90 PHE A C 1
ATOM 756 O O . PHE A 1 90 ? 0.126 3.775 -5.214 1.00 95.62 90 PHE A O 1
ATOM 763 N N . LYS A 1 91 ? -1.798 4.165 -6.305 1.00 96.25 91 LYS A N 1
ATOM 764 C CA . LYS A 1 91 ? -2.561 4.443 -5.078 1.00 96.25 91 LYS A CA 1
ATOM 765 C C . LYS A 1 91 ? -3.929 3.784 -5.068 1.00 96.25 91 LYS A C 1
ATOM 767 O O . LYS A 1 91 ? -4.687 3.807 -6.038 1.00 96.25 91 LYS A O 1
ATOM 772 N N . THR A 1 92 ? -4.331 3.306 -3.901 1.00 96.81 92 THR A N 1
ATOM 773 C CA . THR A 1 92 ? -5.693 2.814 -3.694 1.00 96.81 92 THR A CA 1
ATOM 774 C C . THR A 1 92 ? -6.615 3.911 -3.168 1.00 96.81 92 THR A C 1
ATOM 776 O O . THR A 1 92 ? -6.183 4.930 -2.615 1.00 96.81 92 THR A O 1
ATOM 779 N N . SER A 1 93 ? -7.919 3.693 -3.334 1.00 94.69 93 SER A N 1
ATOM 780 C CA . SER A 1 93 ? -8.943 4.462 -2.629 1.00 94.69 93 SER A CA 1
ATOM 781 C C . SER A 1 93 ? -8.907 4.157 -1.130 1.00 94.69 93 SER A C 1
ATOM 783 O O . SER A 1 93 ? -8.370 3.129 -0.707 1.00 94.69 93 SER A O 1
ATOM 785 N N . ASN A 1 94 ? -9.486 5.056 -0.334 1.00 94.12 94 ASN A N 1
ATOM 786 C CA . ASN A 1 94 ? -9.681 4.818 1.092 1.00 94.12 94 ASN A CA 1
ATOM 787 C C . ASN A 1 94 ? -10.712 3.710 1.308 1.00 94.12 94 ASN A C 1
ATOM 789 O O . ASN A 1 94 ? -11.788 3.736 0.712 1.00 94.12 94 ASN A O 1
ATOM 793 N N . VAL A 1 95 ? -10.386 2.781 2.196 1.00 95.25 95 VAL A N 1
ATOM 794 C CA . VAL A 1 95 ? -11.235 1.668 2.608 1.00 95.25 95 VAL A CA 1
ATOM 795 C C . VAL A 1 95 ? -11.504 1.802 4.099 1.00 95.25 95 VAL A C 1
ATOM 797 O O . VAL A 1 95 ? -10.594 2.078 4.879 1.00 95.25 95 VAL A O 1
ATOM 800 N N . PHE A 1 96 ? -12.767 1.652 4.490 1.00 93.94 96 PHE A N 1
ATOM 801 C CA . PHE A 1 96 ? -13.154 1.608 5.894 1.00 93.94 96 PHE A CA 1
ATOM 802 C C . PHE A 1 96 ? -12.860 0.222 6.474 1.00 93.94 96 PHE A C 1
ATOM 804 O O . PHE A 1 96 ? -13.169 -0.786 5.839 1.00 93.94 96 PHE A O 1
ATOM 811 N N . ALA A 1 97 ? -12.300 0.182 7.677 1.00 92.94 97 ALA A N 1
ATOM 812 C CA . ALA A 1 97 ? -12.126 -1.036 8.447 1.00 92.94 97 ALA A CA 1
ATOM 813 C C . ALA A 1 97 ? -12.369 -0.798 9.938 1.00 92.94 97 ALA A C 1
ATOM 815 O O . ALA A 1 97 ? -12.180 0.294 10.474 1.00 92.94 97 ALA A O 1
ATOM 816 N N . CYS A 1 98 ? -12.788 -1.865 10.598 1.00 90.56 98 CYS A N 1
ATOM 817 C CA . CYS A 1 98 ? -12.977 -1.969 12.036 1.00 90.56 98 CYS A CA 1
ATOM 818 C C . CYS A 1 98 ? -12.415 -3.315 12.516 1.00 90.56 98 CYS A C 1
ATOM 820 O O . CYS A 1 98 ? -12.038 -4.154 11.698 1.00 90.56 98 CYS A O 1
ATOM 822 N N . ASN A 1 99 ? -12.397 -3.550 13.828 1.00 89.06 99 ASN A N 1
ATOM 823 C CA . ASN A 1 99 ? -11.821 -4.765 14.414 1.00 89.06 99 ASN A CA 1
ATOM 824 C C . ASN A 1 99 ? -12.402 -6.083 13.845 1.00 89.06 99 ASN A C 1
ATOM 826 O O . ASN A 1 99 ? -11.689 -7.068 13.693 1.00 89.06 99 ASN A O 1
ATOM 830 N N . SER A 1 100 ? -13.682 -6.102 13.453 1.00 90.56 100 SER A N 1
ATOM 831 C CA . SER A 1 100 ? -14.330 -7.281 12.852 1.00 90.56 100 SER A CA 1
ATOM 832 C C . SER A 1 100 ? -14.080 -7.448 11.344 1.00 90.56 100 SER A C 1
ATOM 834 O O . SER A 1 100 ? -14.553 -8.409 10.736 1.00 90.56 100 SER A O 1
ATOM 836 N N . SER A 1 101 ? -13.361 -6.520 10.707 1.00 92.56 101 SER A N 1
ATOM 837 C CA . SER A 1 101 ? -13.102 -6.555 9.266 1.00 92.56 101 SER A CA 1
ATOM 838 C C . SER A 1 101 ? -12.075 -7.625 8.889 1.00 92.56 101 SER A C 1
ATOM 840 O O . SER A 1 101 ? -11.071 -7.834 9.564 1.00 92.56 101 SER A O 1
ATOM 842 N N . ASN A 1 102 ? -12.270 -8.269 7.735 1.00 94.62 102 ASN A N 1
ATOM 843 C CA . ASN A 1 102 ? -11.287 -9.208 7.196 1.00 94.62 102 ASN A CA 1
ATOM 844 C C . ASN A 1 102 ? -10.149 -8.454 6.483 1.00 94.62 102 ASN A C 1
ATOM 846 O O . ASN A 1 102 ? -10.195 -8.237 5.269 1.00 94.62 102 ASN A O 1
ATOM 850 N N . PHE A 1 103 ? -9.116 -8.071 7.240 1.00 94.69 103 PHE A N 1
ATOM 851 C CA . PHE A 1 103 ? -7.964 -7.319 6.727 1.00 94.69 103 PHE A CA 1
ATOM 852 C C . PHE A 1 103 ? -7.241 -8.017 5.572 1.00 94.69 103 PHE A C 1
ATOM 854 O O . PHE A 1 103 ? -6.855 -7.349 4.616 1.00 94.69 103 PHE A O 1
ATOM 861 N N . LYS A 1 104 ? -7.119 -9.352 5.603 1.00 96.06 104 LYS A N 1
ATOM 862 C CA . LYS A 1 104 ? -6.488 -10.125 4.521 1.00 96.06 104 LYS A CA 1
ATOM 863 C C . LYS A 1 104 ? -7.242 -9.943 3.202 1.00 96.06 104 LYS A C 1
ATOM 865 O O . LYS A 1 104 ? -6.635 -9.660 2.175 1.00 96.06 104 LYS A O 1
ATOM 870 N N . LYS A 1 105 ? -8.575 -10.036 3.231 1.00 96.88 105 LYS A N 1
ATOM 871 C CA . LYS A 1 105 ? -9.416 -9.813 2.045 1.00 96.88 105 LYS A CA 1
ATOM 872 C C . LYS A 1 105 ? -9.327 -8.368 1.544 1.00 96.88 105 LYS A C 1
ATOM 874 O O . LYS A 1 105 ? -9.228 -8.156 0.337 1.00 96.88 105 LYS A O 1
ATOM 879 N N . LEU A 1 106 ? -9.350 -7.384 2.448 1.00 96.56 106 LEU A N 1
ATOM 880 C CA . LEU A 1 106 ? -9.237 -5.969 2.074 1.00 96.56 106 LEU A CA 1
ATOM 881 C C . LEU A 1 106 ? -7.884 -5.668 1.416 1.00 96.56 106 LEU A C 1
ATOM 883 O O . LEU A 1 106 ? -7.857 -5.067 0.343 1.00 96.56 106 LEU A O 1
ATOM 887 N N . LEU A 1 107 ? -6.785 -6.143 2.008 1.00 96.50 107 LEU A N 1
ATOM 888 C CA . LEU A 1 107 ? -5.444 -5.976 1.453 1.00 96.50 107 LEU A CA 1
ATOM 889 C C . LEU A 1 107 ? -5.293 -6.673 0.103 1.00 96.50 107 LEU A C 1
ATOM 891 O O . LEU A 1 107 ? -4.829 -6.037 -0.833 1.00 96.50 107 LEU A O 1
ATOM 895 N N . ASN A 1 108 ? -5.764 -7.913 -0.049 1.00 96.94 108 ASN A N 1
ATOM 896 C CA . ASN A 1 108 ? -5.707 -8.613 -1.337 1.00 96.94 108 ASN A CA 1
ATOM 897 C C . ASN A 1 108 ? -6.428 -7.836 -2.447 1.00 96.94 108 ASN A C 1
ATOM 899 O O . ASN A 1 108 ? -5.906 -7.699 -3.550 1.00 96.94 108 ASN A O 1
ATOM 903 N N . ASN A 1 109 ? -7.600 -7.265 -2.158 1.00 97.19 109 ASN A N 1
ATOM 904 C CA . ASN A 1 109 ? -8.315 -6.428 -3.124 1.00 97.19 109 ASN A CA 1
ATOM 905 C C . ASN A 1 109 ? -7.521 -5.164 -3.492 1.00 97.19 109 ASN A C 1
ATOM 907 O O . ASN A 1 109 ? -7.499 -4.754 -4.653 1.00 97.19 109 ASN A O 1
ATOM 911 N N . MET A 1 110 ? -6.865 -4.549 -2.509 1.00 97.69 110 MET A N 1
ATOM 912 C CA . MET A 1 110 ? -6.033 -3.362 -2.700 1.00 97.69 110 MET A CA 1
ATOM 913 C C . MET A 1 110 ? -4.760 -3.678 -3.493 1.00 97.69 110 MET A C 1
ATOM 915 O O . MET A 1 110 ? -4.440 -2.941 -4.422 1.00 97.69 110 MET A O 1
ATOM 919 N N . PHE A 1 111 ? -4.087 -4.792 -3.203 1.00 97.69 111 PHE A N 1
ATOM 920 C CA . PHE A 1 111 ? -2.934 -5.278 -3.962 1.00 97.69 111 PHE A CA 1
ATOM 921 C C . PHE A 1 111 ? -3.308 -5.605 -5.402 1.00 97.69 111 PHE A C 1
ATOM 923 O O . PHE A 1 111 ? -2.653 -5.119 -6.317 1.00 97.69 111 PHE A O 1
ATOM 930 N N . ASN A 1 112 ? -4.419 -6.311 -5.625 1.00 97.56 112 ASN A N 1
ATOM 931 C CA . ASN A 1 112 ? -4.919 -6.587 -6.971 1.00 97.56 112 ASN A CA 1
ATOM 932 C C . ASN A 1 112 ? -5.186 -5.302 -7.762 1.00 97.56 112 ASN A C 1
ATOM 934 O O . ASN A 1 112 ? -4.942 -5.257 -8.965 1.00 97.56 112 ASN A O 1
ATOM 938 N N . LYS A 1 113 ? -5.668 -4.239 -7.104 1.00 97.31 113 LYS A N 1
ATOM 939 C CA . LYS A 1 113 ? -5.820 -2.931 -7.750 1.00 97.31 113 LYS A CA 1
ATOM 940 C C . LYS A 1 113 ? -4.465 -2.337 -8.147 1.00 97.31 113 LYS A C 1
ATOM 942 O O . LYS A 1 113 ? -4.335 -1.878 -9.274 1.00 97.31 113 LYS A O 1
ATOM 947 N N . LEU A 1 114 ? -3.482 -2.344 -7.245 1.00 97.12 114 LEU A N 1
ATOM 948 C CA . LEU A 1 114 ? -2.141 -1.818 -7.529 1.00 97.12 114 LEU A CA 1
ATOM 949 C C . LEU A 1 114 ? -1.463 -2.586 -8.672 1.00 97.12 114 LEU A C 1
ATOM 951 O O . LEU A 1 114 ? -0.916 -1.959 -9.568 1.00 97.12 114 LEU A O 1
ATOM 955 N N . LEU A 1 115 ? -1.575 -3.918 -8.686 1.00 96.75 115 LEU A N 1
ATOM 956 C CA . LEU A 1 115 ? -1.056 -4.766 -9.765 1.00 96.75 115 LEU A CA 1
ATOM 957 C C . LEU A 1 115 ? -1.716 -4.455 -11.116 1.00 96.75 115 LEU A C 1
ATOM 959 O O . LEU A 1 115 ? -1.046 -4.445 -12.140 1.00 96.75 115 LEU A O 1
ATOM 963 N N . ARG A 1 116 ? -3.021 -4.156 -11.134 1.00 96.31 116 ARG A N 1
ATOM 964 C CA . ARG A 1 116 ? -3.711 -3.721 -12.361 1.00 96.31 116 ARG A CA 1
ATOM 965 C C . ARG A 1 116 ? -3.241 -2.349 -12.833 1.00 96.31 116 ARG A C 1
ATOM 967 O O . ARG A 1 116 ? -2.980 -2.189 -14.016 1.00 96.31 116 ARG A O 1
ATOM 974 N N . GLU A 1 117 ? -3.118 -1.374 -11.928 1.00 95.06 117 GLU A N 1
ATOM 975 C CA . GLU A 1 117 ? -2.601 -0.041 -12.281 1.00 95.06 117 GLU A CA 1
ATOM 976 C C . GLU A 1 117 ? -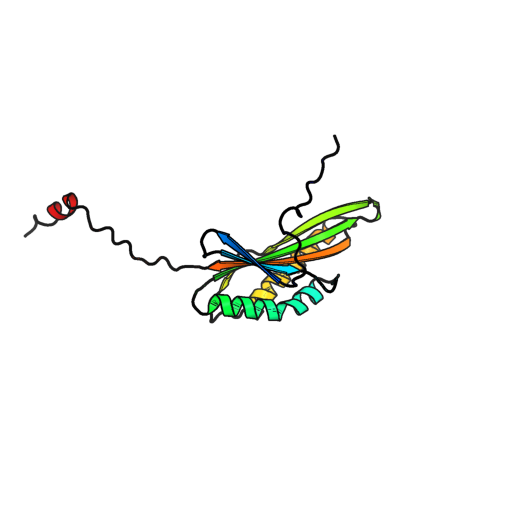1.168 -0.119 -12.834 1.00 95.06 117 GLU A C 1
ATOM 978 O O . GLU A 1 117 ? -0.822 0.613 -13.761 1.00 95.06 117 GLU A O 1
ATOM 983 N N . GLU A 1 118 ? -0.360 -1.034 -12.299 1.00 94.12 118 GLU A N 1
ATOM 984 C CA . GLU A 1 118 ? 0.992 -1.307 -12.774 1.00 94.12 118 GLU A CA 1
ATOM 985 C C . GLU A 1 118 ? 1.020 -1.955 -14.163 1.00 94.12 118 GLU A C 1
ATOM 987 O O . GLU A 1 118 ? 1.724 -1.471 -15.055 1.00 94.12 118 GLU A O 1
ATOM 992 N N . ALA A 1 119 ? 0.201 -2.986 -14.379 1.00 93.19 119 ALA A N 1
ATOM 993 C CA . ALA A 1 119 ? 0.083 -3.648 -15.671 1.00 93.19 119 ALA A CA 1
ATOM 994 C C . ALA A 1 119 ? -0.417 -2.676 -16.752 1.00 93.19 119 ALA A C 1
ATOM 996 O O . ALA A 1 119 ? 0.157 -2.604 -17.840 1.00 93.19 119 ALA A O 1
ATOM 997 N N . ASP A 1 120 ? -1.423 -1.859 -16.428 1.00 92.94 120 ASP A N 1
ATOM 998 C CA . ASP A 1 120 ? -1.940 -0.813 -17.310 1.00 92.94 120 ASP A CA 1
ATOM 999 C C . ASP A 1 120 ? -0.859 0.221 -17.652 1.00 92.94 120 ASP A C 1
ATOM 1001 O O . ASP A 1 120 ? -0.798 0.709 -18.782 1.00 92.94 120 ASP A O 1
ATOM 1005 N N . PHE A 1 121 ? -0.010 0.588 -16.687 1.00 91.31 121 PHE A N 1
ATOM 1006 C CA . PHE A 1 121 ? 1.095 1.518 -16.910 1.00 91.31 121 PHE A CA 1
ATOM 1007 C C . PHE A 1 121 ? 2.134 0.934 -17.874 1.00 91.31 121 PHE A C 1
ATOM 1009 O O . PHE A 1 121 ? 2.496 1.593 -18.853 1.00 91.31 121 PHE A O 1
ATOM 1016 N N . LYS A 1 122 ? 2.548 -0.320 -17.649 1.00 88.50 122 LYS A N 1
ATOM 1017 C CA . LYS A 1 122 ? 3.459 -1.050 -18.542 1.00 88.50 122 LYS A CA 1
ATOM 1018 C C . LYS A 1 122 ? 2.883 -1.217 -19.948 1.00 88.50 122 LYS A C 1
ATOM 1020 O O . LYS A 1 122 ? 3.616 -1.092 -20.923 1.00 88.50 122 LYS A O 1
ATOM 1025 N N . GLN A 1 123 ? 1.578 -1.461 -20.068 1.00 87.75 123 GLN A N 1
ATOM 1026 C CA . GLN A 1 123 ? 0.920 -1.627 -21.363 1.00 87.75 123 GLN A CA 1
ATOM 1027 C C . GLN A 1 123 ? 0.786 -0.302 -22.129 1.00 87.75 123 GLN A C 1
ATOM 1029 O O . GLN A 1 123 ? 0.950 -0.274 -23.347 1.00 87.75 123 GLN A O 1
ATOM 1034 N N . LYS A 1 124 ? 0.489 0.805 -21.434 1.00 84.00 124 LYS A N 1
ATOM 1035 C CA . LYS A 1 124 ? 0.294 2.127 -22.057 1.00 84.00 124 LYS A CA 1
ATOM 1036 C C . LYS A 1 124 ? 1.590 2.757 -22.550 1.00 84.00 124 LYS A C 1
ATOM 1038 O O . LYS A 1 124 ? 1.561 3.514 -23.518 1.00 84.00 124 LYS A O 1
ATOM 1043 N N . GLY A 1 125 ? 2.707 2.505 -21.876 1.00 69.38 125 GLY A N 1
ATOM 1044 C CA . GLY A 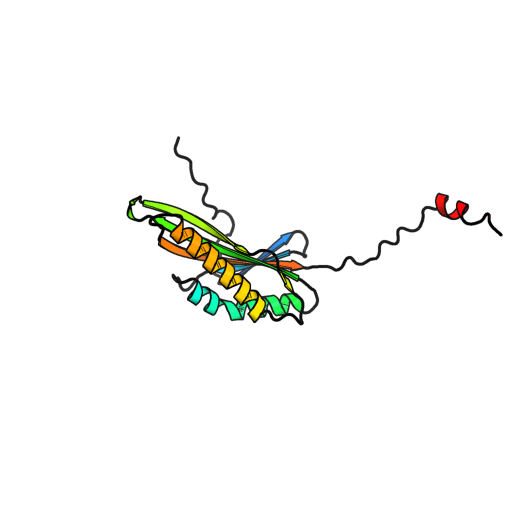1 125 ? 3.985 3.094 -22.244 1.00 69.38 125 GLY A CA 1
ATOM 1045 C C . GLY A 1 125 ? 4.926 2.060 -22.847 1.00 69.38 125 GLY A C 1
ATOM 1046 O O . GLY A 1 125 ? 5.477 1.222 -22.140 1.00 69.38 125 GLY A O 1
ATOM 1047 N N . SER A 1 126 ? 5.161 2.152 -24.156 1.00 67.81 126 SER A N 1
ATOM 1048 C CA . SER A 1 126 ? 6.116 1.290 -24.852 1.00 67.81 126 SER A CA 1
ATOM 1049 C C . SER A 1 126 ? 7.522 1.430 -24.244 1.00 67.81 126 SER A C 1
ATOM 1051 O O . SER A 1 126 ? 8.185 2.464 -24.404 1.00 67.81 126 SER A O 1
ATOM 1053 N N . GLY A 1 127 ? 7.979 0.378 -23.565 1.00 84.44 127 GLY A N 1
ATOM 1054 C CA . GLY A 1 127 ? 9.364 0.225 -23.121 1.00 84.44 127 GLY A CA 1
ATOM 1055 C C . GLY A 1 127 ? 9.684 0.678 -21.697 1.00 84.44 127 GLY A C 1
ATOM 1056 O O . GLY A 1 127 ? 10.867 0.838 -21.407 1.00 84.44 127 GLY A O 1
ATOM 1057 N N . TRP A 1 128 ? 8.694 0.891 -20.821 1.00 90.06 128 TRP A N 1
ATOM 1058 C CA . TRP A 1 128 ? 8.973 1.065 -19.389 1.00 90.06 128 TRP A CA 1
ATOM 1059 C C . TRP A 1 128 ? 9.250 -0.278 -18.718 1.00 90.06 128 TRP A C 1
ATOM 1061 O O . TRP A 1 128 ? 8.397 -1.165 -18.701 1.00 90.06 128 TRP A O 1
ATOM 1071 N N . SER A 1 129 ? 10.419 -0.395 -18.101 1.00 91.19 129 SER A N 1
ATOM 1072 C CA . SER A 1 129 ? 10.763 -1.478 -17.187 1.00 91.19 129 SER A CA 1
ATOM 1073 C C . SER A 1 129 ? 10.800 -0.957 -15.757 1.00 91.19 129 SER A C 1
ATOM 1075 O O . SER A 1 129 ? 11.257 0.157 -15.494 1.00 91.19 129 SER A O 1
ATOM 1077 N N . LEU A 1 130 ? 10.305 -1.765 -14.824 1.00 93.12 130 LEU A N 1
ATOM 1078 C CA . LEU A 1 130 ? 10.440 -1.479 -13.402 1.00 93.12 130 LEU A CA 1
ATOM 1079 C C . LEU A 1 130 ? 11.921 -1.571 -13.029 1.00 93.12 130 LEU A C 1
ATOM 1081 O O . LEU A 1 130 ? 12.550 -2.598 -13.269 1.00 93.12 130 LEU A O 1
ATOM 1085 N N . LYS A 1 131 ? 12.456 -0.493 -12.456 1.00 92.00 131 LYS A N 1
ATOM 1086 C CA . LYS A 1 131 ? 13.844 -0.413 -11.998 1.00 92.00 131 LYS A CA 1
ATOM 1087 C C . LYS A 1 131 ? 13.955 -0.804 -10.530 1.00 92.00 131 LYS A C 1
ATOM 1089 O O . LYS A 1 131 ? 14.781 -1.632 -10.173 1.00 92.00 131 LYS A O 1
ATOM 1094 N N . VAL A 1 132 ? 13.134 -0.189 -9.679 1.00 93.75 132 VAL A N 1
ATOM 1095 C CA . VAL A 1 132 ? 13.124 -0.459 -8.238 1.00 93.75 132 VAL A CA 1
ATOM 1096 C C . VAL A 1 132 ? 11.765 -0.122 -7.636 1.00 93.75 132 VAL A C 1
ATOM 1098 O O . VAL A 1 132 ? 11.129 0.865 -8.009 1.00 93.75 132 VAL A O 1
ATOM 1101 N N . ILE A 1 133 ? 11.318 -0.934 -6.683 1.00 95.06 133 ILE A N 1
ATOM 1102 C CA . ILE A 1 133 ? 10.215 -0.586 -5.786 1.00 95.06 133 ILE A CA 1
ATOM 1103 C C . ILE A 1 133 ? 10.847 0.126 -4.592 1.00 95.06 133 ILE A C 1
ATOM 1105 O O . ILE A 1 133 ? 11.628 -0.494 -3.880 1.00 95.06 133 ILE A O 1
ATOM 1109 N N . GLU A 1 134 ? 10.554 1.408 -4.374 1.00 92.44 134 GLU A N 1
ATOM 1110 C CA . GLU A 1 134 ? 11.195 2.166 -3.293 1.00 92.44 134 GLU A CA 1
ATOM 1111 C C . GLU A 1 134 ? 10.511 1.889 -1.952 1.00 92.44 134 GLU A C 1
ATOM 1113 O O . GLU A 1 134 ? 11.130 1.414 -0.996 1.00 92.44 134 GLU A O 1
ATOM 1118 N N . THR A 1 135 ? 9.215 2.207 -1.862 1.00 93.69 135 THR A N 1
ATOM 1119 C CA . THR A 1 135 ? 8.479 2.148 -0.594 1.00 93.69 135 THR A CA 1
ATOM 1120 C C . THR A 1 135 ? 7.005 1.808 -0.780 1.00 93.69 135 THR A C 1
ATOM 1122 O O . THR A 1 135 ? 6.395 2.144 -1.795 1.00 93.69 135 THR A O 1
ATOM 1125 N N . LEU A 1 136 ? 6.409 1.194 0.245 1.00 95.56 136 LEU A N 1
ATOM 1126 C CA . LEU A 1 136 ? 4.964 1.142 0.438 1.00 95.56 136 LEU A CA 1
ATOM 1127 C C . LEU A 1 136 ? 4.571 2.015 1.630 1.00 95.56 136 LEU A C 1
ATOM 1129 O O . LEU A 1 136 ? 5.072 1.852 2.739 1.00 95.56 136 LEU A O 1
ATOM 1133 N N . GLN A 1 137 ? 3.600 2.891 1.419 1.00 94.62 137 GLN A N 1
ATOM 1134 C CA . GLN A 1 137 ? 2.978 3.703 2.450 1.00 94.62 137 GLN A CA 1
ATOM 1135 C C . GLN A 1 137 ? 1.596 3.143 2.791 1.00 94.62 137 GLN A C 1
ATOM 1137 O O . GLN A 1 137 ? 0.695 3.142 1.949 1.00 94.62 137 GLN A O 1
ATOM 1142 N N . LEU A 1 138 ? 1.400 2.745 4.044 1.00 94.94 138 LEU A N 1
ATOM 1143 C CA . LEU A 1 138 ? 0.091 2.513 4.644 1.00 94.94 138 LEU A CA 1
ATOM 1144 C C . LEU A 1 138 ? -0.351 3.792 5.351 1.00 94.94 138 LEU A C 1
ATOM 1146 O O . LEU A 1 138 ? 0.206 4.167 6.381 1.00 94.94 138 LEU A O 1
ATOM 1150 N N . ARG A 1 139 ? -1.356 4.477 4.805 1.00 93.94 139 ARG A N 1
ATOM 1151 C CA . ARG A 1 139 ? -1.904 5.695 5.414 1.00 93.94 139 ARG A CA 1
ATOM 1152 C C . ARG A 1 139 ? -3.204 5.347 6.107 1.00 93.94 139 ARG A C 1
ATOM 1154 O O . ARG A 1 139 ? -4.104 4.800 5.478 1.00 93.94 139 ARG A O 1
ATOM 1161 N N . ILE A 1 140 ? -3.301 5.685 7.381 1.00 92.00 140 ILE A N 1
ATOM 1162 C CA . ILE A 1 140 ? -4.433 5.390 8.250 1.00 92.00 140 ILE A CA 1
ATOM 1163 C C . ILE A 1 140 ? -4.985 6.703 8.783 1.00 92.00 140 ILE A C 1
ATOM 1165 O O . ILE A 1 140 ? -4.248 7.542 9.291 1.00 92.00 140 ILE A O 1
ATOM 1169 N N . ASN A 1 141 ? -6.298 6.861 8.696 1.00 90.88 141 ASN A N 1
ATOM 1170 C CA . ASN A 1 141 ? -7.040 7.946 9.313 1.00 90.88 141 ASN A CA 1
ATOM 1171 C C . ASN A 1 141 ? -8.019 7.347 10.321 1.00 90.88 141 ASN A C 1
ATOM 1173 O O . ASN A 1 141 ? -8.853 6.516 9.957 1.00 90.88 141 ASN A O 1
ATOM 1177 N N . ILE A 1 142 ? -7.933 7.782 11.571 1.00 88.06 142 ILE A N 1
ATOM 1178 C CA . ILE A 1 142 ? -8.861 7.401 12.630 1.00 88.06 142 ILE A CA 1
ATOM 1179 C C . ILE A 1 142 ? -10.218 8.023 12.313 1.00 88.06 142 ILE A C 1
ATOM 1181 O O . ILE A 1 142 ? -10.357 9.241 12.171 1.00 88.06 142 ILE A O 1
ATOM 1185 N N . VAL A 1 143 ? -11.235 7.177 12.200 1.00 85.00 143 VAL A N 1
ATOM 1186 C CA . VAL A 1 143 ? -12.622 7.609 12.090 1.00 85.00 143 VAL A CA 1
ATOM 1187 C C . VAL A 1 143 ? -13.147 7.747 13.506 1.00 85.00 143 VAL A C 1
ATOM 1189 O O . VAL A 1 143 ? -13.621 6.782 14.100 1.00 85.00 143 VAL A O 1
ATOM 1192 N N . ASN A 1 144 ? -13.079 8.963 14.044 1.00 70.19 144 ASN A N 1
ATOM 1193 C CA . ASN A 1 144 ? -13.899 9.297 15.196 1.00 70.19 144 ASN A CA 1
ATOM 1194 C C . ASN A 1 144 ? -15.353 9.335 14.712 1.00 70.19 144 ASN A C 1
ATOM 1196 O O . ASN A 1 144 ? -15.677 10.221 13.911 1.00 70.19 144 ASN A O 1
ATOM 1200 N N . PRO A 1 145 ? -16.246 8.431 15.162 1.00 57.38 145 PRO A N 1
ATOM 1201 C CA . PRO A 1 145 ? -17.659 8.751 15.091 1.00 57.38 145 PRO A CA 1
ATOM 1202 C C . PRO A 1 145 ? -17.799 10.084 15.822 1.00 57.38 145 PRO A C 1
ATOM 1204 O O . PRO A 1 145 ? -17.266 10.238 16.924 1.00 57.38 145 PRO A O 1
ATOM 1207 N N . LEU A 1 146 ? -18.390 11.082 15.160 1.00 59.50 146 LEU A N 1
ATOM 1208 C CA . LEU A 1 146 ? -18.658 12.378 15.772 1.00 59.50 146 LEU A CA 1
ATOM 1209 C C . LEU A 1 146 ? -19.223 12.091 17.163 1.00 59.50 146 LEU A C 1
ATOM 1211 O O . LEU A 1 146 ? -20.277 11.465 17.270 1.00 59.50 146 LEU A O 1
ATOM 1215 N N . LYS A 1 147 ? -18.502 12.476 18.226 1.00 55.12 147 LYS A N 1
ATOM 1216 C CA . LYS A 1 147 ? -19.104 12.551 19.554 1.00 55.12 147 LYS A CA 1
ATOM 1217 C C . LYS A 1 147 ? -20.247 13.541 19.369 1.00 55.12 147 LYS A C 1
ATOM 1219 O O . LYS A 1 147 ? -19.995 14.738 19.260 1.00 55.12 147 LYS A O 1
ATOM 1224 N N . GLY A 1 148 ? -21.465 13.029 19.192 1.00 53.06 148 GLY A N 1
ATOM 1225 C CA . GLY A 1 148 ? -22.697 13.793 19.019 1.00 53.06 148 GLY A CA 1
ATOM 1226 C C . GLY A 1 148 ? -23.018 14.499 20.326 1.00 53.06 148 GLY A C 1
ATOM 1227 O O . GLY A 1 148 ? -23.904 14.099 21.064 1.00 53.06 148 GLY A O 1
ATOM 1228 N N . GLY A 1 149 ? -22.194 15.484 20.651 1.00 61.16 149 GLY A N 1
ATOM 1229 C CA . GLY A 1 149 ? -22.061 16.064 21.972 1.00 61.16 149 GLY A CA 1
ATOM 1230 C C . GLY A 1 149 ? -21.602 17.504 21.861 1.00 61.16 149 GLY A C 1
ATOM 1231 O O . GLY A 1 149 ? -20.695 17.929 22.560 1.00 61.16 149 GLY A O 1
ATOM 1232 N N . THR A 1 150 ? -22.225 18.261 20.970 1.00 57.66 150 THR A N 1
ATOM 1233 C CA . THR A 1 150 ? -22.423 19.682 21.232 1.00 57.66 150 THR A CA 1
ATOM 1234 C C . THR A 1 150 ? -23.915 19.922 21.142 1.00 57.66 150 THR A C 1
ATOM 1236 O O . THR A 1 150 ? -24.420 20.454 20.155 1.00 57.66 150 THR A O 1
ATOM 1239 N N . TYR A 1 151 ? -24.639 19.478 22.172 1.00 66.75 151 TYR A N 1
ATOM 1240 C CA . TYR A 1 151 ? -25.849 20.197 22.533 1.00 66.75 151 TYR A CA 1
ATOM 1241 C C . TYR A 1 151 ? -25.389 21.624 22.832 1.00 66.75 151 TYR A C 1
ATOM 1243 O O . TYR A 1 151 ? -24.750 21.885 23.850 1.00 66.75 151 TYR A O 1
ATOM 1251 N N . ILE A 1 152 ? -25.582 22.515 21.863 1.00 68.88 152 ILE A N 1
ATOM 1252 C CA . ILE A 1 152 ? -25.429 23.941 22.096 1.00 68.88 152 ILE A CA 1
ATOM 1253 C C . ILE A 1 152 ? -26.666 24.298 22.896 1.00 68.88 152 ILE A C 1
ATOM 1255 O O . ILE A 1 152 ? -27.784 24.211 22.383 1.00 68.88 152 ILE A O 1
ATOM 1259 N N . ASP A 1 153 ? -26.456 2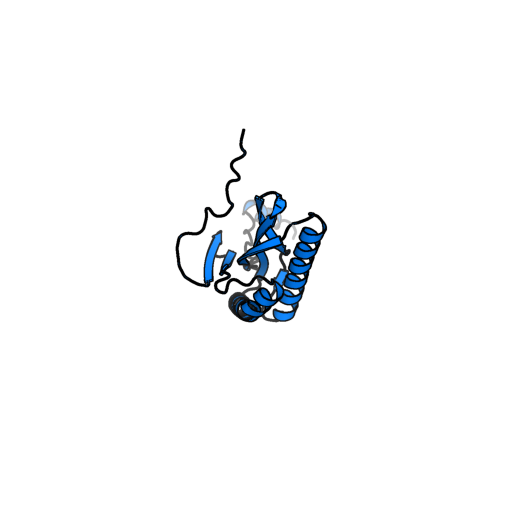4.613 24.168 1.00 70.50 153 ASP A N 1
ATOM 1260 C CA . ASP A 1 153 ? -27.533 25.040 25.039 1.00 70.50 153 ASP A CA 1
ATOM 1261 C C . ASP A 1 153 ? -28.295 26.173 24.354 1.00 70.50 153 ASP A C 1
ATOM 1263 O O . ASP A 1 153 ? -27.693 27.139 23.876 1.00 70.50 153 ASP A O 1
ATOM 1267 N N . LEU A 1 154 ? -29.615 26.016 24.239 1.00 78.25 154 LEU A N 1
ATOM 1268 C CA . LEU A 1 154 ? -30.431 26.965 23.497 1.00 78.25 154 LEU A CA 1
ATOM 1269 C C . LEU A 1 154 ? -30.208 28.371 24.092 1.00 78.25 154 LEU A C 1
ATOM 1271 O O . LEU A 1 154 ? -30.443 28.538 25.297 1.00 78.25 154 LEU A O 1
ATOM 1275 N N . PRO A 1 155 ? -29.771 29.371 23.296 1.00 81.88 155 PRO A N 1
ATOM 1276 C CA . PRO A 1 155 ? -29.541 30.725 23.784 1.00 81.88 155 PRO A CA 1
ATOM 1277 C C . PRO A 1 155 ? -30.756 31.239 24.558 1.00 81.88 155 PRO A C 1
ATOM 1279 O O . PRO A 1 155 ? -31.898 31.013 24.147 1.00 81.88 155 PRO A O 1
ATOM 1282 N N . SER A 1 156 ? -30.525 31.931 25.674 1.00 72.00 156 SER A N 1
ATOM 1283 C CA . SER A 1 156 ? -31.570 32.348 26.624 1.00 72.00 156 SER A CA 1
ATOM 1284 C C . SER A 1 156 ? -32.746 33.079 25.962 1.00 72.00 156 SER A C 1
ATOM 1286 O O . SER A 1 156 ? -33.895 32.816 26.317 1.00 72.00 156 SER A O 1
ATOM 1288 N N . MET A 1 157 ? -32.492 33.895 24.932 1.00 69.31 157 MET A N 1
ATOM 1289 C CA . MET A 1 157 ? -33.539 34.579 24.157 1.00 69.31 157 MET A CA 1
ATOM 1290 C C . MET A 1 157 ? -34.562 33.634 23.505 1.00 69.31 157 MET A C 1
ATOM 1292 O O . MET A 1 157 ? -35.726 33.995 23.353 1.00 69.31 157 MET A O 1
ATOM 1296 N N . LEU A 1 158 ? -34.162 32.416 23.133 1.00 69.44 158 LEU A N 1
ATOM 1297 C CA . LEU A 1 158 ? -35.032 31.443 22.467 1.00 69.44 158 LEU A CA 1
ATOM 1298 C C . LEU A 1 158 ? -35.772 30.527 23.457 1.00 69.44 158 LEU A C 1
ATOM 1300 O O . LEU A 1 158 ? -36.788 29.938 23.086 1.00 69.44 158 LEU A O 1
ATOM 1304 N N . LYS A 1 159 ? -35.326 30.435 24.721 1.00 67.19 159 LYS A N 1
ATOM 1305 C CA . LYS A 1 159 ? -36.041 29.690 25.781 1.00 67.19 159 LYS A CA 1
ATOM 1306 C C . LYS A 1 159 ? -37.363 30.371 26.175 1.00 67.19 159 LYS A C 1
ATOM 1308 O O . LYS A 1 159 ? -38.308 29.687 26.558 1.00 67.19 159 LYS A O 1
ATOM 1313 N N . ILE A 1 160 ? -37.467 31.693 26.012 1.00 60.28 160 ILE A N 1
ATOM 1314 C CA . ILE A 1 160 ? -38.628 32.499 26.439 1.00 60.28 160 ILE A CA 1
ATOM 1315 C C . ILE A 1 160 ? -39.856 32.279 25.533 1.00 60.28 160 ILE A C 1
ATOM 1317 O O . ILE A 1 160 ? -40.993 32.352 25.992 1.00 60.28 160 ILE A O 1
ATOM 1321 N N . LYS A 1 161 ? -39.660 31.920 24.257 1.00 57.19 161 LYS A N 1
ATOM 1322 C CA . LYS A 1 161 ? -40.754 31.818 23.272 1.00 57.19 161 LYS A CA 1
ATOM 1323 C C . LYS A 1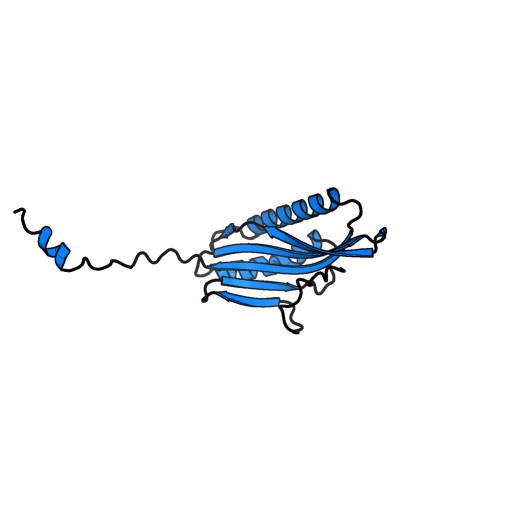 161 ? -41.588 30.530 23.371 1.00 57.19 161 LYS A C 1
ATOM 1325 O O . LYS A 1 161 ? -42.642 30.444 22.754 1.00 57.19 161 LYS A O 1
ATOM 1330 N N . LYS A 1 162 ? -41.140 29.532 24.146 1.00 51.56 162 LYS A N 1
ATOM 1331 C CA . LYS A 1 162 ? -41.836 28.240 24.329 1.00 51.56 162 LYS A CA 1
ATOM 1332 C C . LYS A 1 162 ? -42.775 28.188 25.541 1.00 51.56 162 LYS A C 1
ATOM 1334 O O . LYS A 1 162 ? -43.331 27.133 25.821 1.00 51.56 162 LYS A O 1
ATOM 1339 N N . ARG A 1 163 ? -42.969 29.302 26.252 1.00 47.62 163 ARG A N 1
ATOM 1340 C CA . ARG A 1 163 ? -43.774 29.359 27.482 1.00 47.62 163 ARG A CA 1
ATOM 1341 C C . ARG A 1 163 ? -44.986 30.295 27.356 1.00 47.62 163 ARG A C 1
ATOM 1343 O O . ARG A 1 163 ? -45.257 31.068 28.263 1.00 47.62 163 ARG A O 1
ATOM 1350 N N . LEU A 1 164 ? -45.679 30.253 26.214 1.00 50.78 164 LEU A N 1
ATOM 1351 C CA . LEU A 1 164 ? -46.917 31.016 25.963 1.00 50.78 164 LEU A CA 1
ATOM 1352 C C . LEU A 1 164 ? -48.043 30.165 25.335 1.00 50.78 164 LEU A C 1
ATOM 1354 O O . LEU A 1 164 ? -48.898 30.680 24.626 1.00 50.78 164 LEU A O 1
ATOM 1358 N N . SER A 1 165 ? -48.072 28.861 25.609 1.00 48.88 165 SER A N 1
ATOM 1359 C CA . SER A 1 165 ? -49.241 28.023 25.312 1.00 48.88 165 SER A CA 1
ATOM 1360 C C . SER A 1 165 ? -49.455 26.995 26.423 1.00 48.88 165 SER A C 1
ATOM 1362 O O . SER A 1 165 ? -49.013 25.852 26.301 1.00 48.88 165 SER A O 1
ATOM 1364 N N . MET A 1 166 ? -50.053 27.445 27.524 1.00 36.47 166 MET A N 1
ATOM 1365 C CA . MET A 1 166 ? -50.998 26.719 28.386 1.00 36.47 166 MET A CA 1
ATOM 1366 C C . MET A 1 166 ? -51.564 27.692 29.413 1.00 36.47 166 MET A C 1
ATOM 1368 O O . MET A 1 166 ? -50.748 28.424 30.018 1.00 36.47 166 MET A O 1
#

Radius of gyration: 22.83 Å; chains: 1; bounding box: 69×46×53 Å